Protein AF-A0A3D1UMU1-F1 (afdb_monomer_lite)

Secondary structure (DSSP, 8-state):
-HHHHHHHHHHH----HHHHHHHTT-S-HHHHHHHHHHHHSS-HHHHHHH--

pLDDT: mean 73.18, std 9.52, range [54.12, 85.06]

Sequence (52 aa):
MKLQSAAAPLLHSNSKVSCIAAALKFRNPAYFCEIFKKHFGATPLQYRHRKQ

Foldseek 3Di:
DLLVVLLVCLQVPPDDLVVSCVVSVNPDSVVVQVVNCVVVVHGSVVSNVVND

Structure (mmCIF, N/CA/C/O backbone):
data_AF-A0A3D1UMU1-F1
#
_en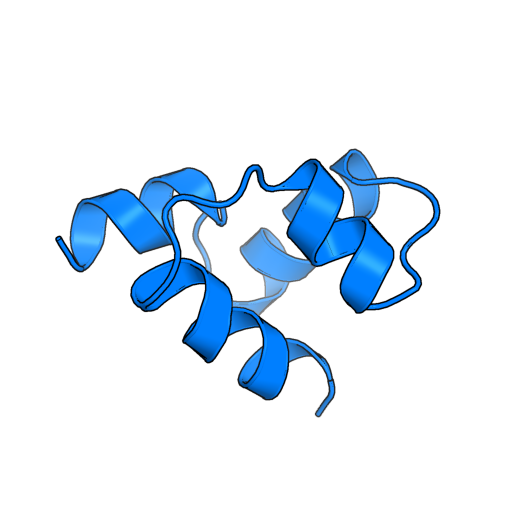try.id   AF-A0A3D1UMU1-F1
#
loop_
_atom_site.group_PDB
_atom_site.id
_atom_site.type_symbol
_atom_site.label_atom_id
_atom_site.label_alt_id
_atom_site.label_comp_id
_atom_site.label_asym_id
_atom_site.label_entity_id
_atom_site.label_seq_id
_atom_site.pdbx_PDB_ins_code
_atom_site.Cartn_x
_atom_site.Cartn_y
_atom_site.Cartn_z
_atom_site.occupancy
_atom_site.B_iso_or_equiv
_atom_site.auth_seq_id
_atom_site.auth_comp_id
_atom_site.auth_asym_id
_atom_site.auth_atom_id
_atom_site.pdbx_PDB_model_num
ATOM 1 N N . MET A 1 1 ? 6.523 11.944 4.332 1.00 54.12 1 MET A N 1
ATOM 2 C CA . MET A 1 1 ? 5.787 10.720 4.743 1.00 54.12 1 MET A CA 1
ATOM 3 C C . MET A 1 1 ? 5.830 9.701 3.601 1.00 54.12 1 MET A C 1
ATOM 5 O O . MET A 1 1 ? 5.368 10.033 2.520 1.00 54.12 1 MET A O 1
ATOM 9 N N . LYS A 1 2 ? 6.384 8.489 3.794 1.00 55.84 2 LYS A N 1
ATOM 10 C CA . LYS A 1 2 ? 6.577 7.471 2.723 1.00 55.84 2 LYS A CA 1
ATOM 11 C C . LYS A 1 2 ? 5.289 7.095 1.956 1.00 55.84 2 LYS A C 1
ATOM 13 O O . LYS A 1 2 ? 5.359 6.689 0.805 1.00 55.84 2 LYS A O 1
ATOM 18 N N . LEU A 1 3 ? 4.120 7.269 2.578 1.00 61.78 3 LEU A N 1
ATOM 19 C CA . LEU A 1 3 ? 2.804 6.985 1.991 1.00 61.78 3 LEU A CA 1
ATOM 20 C C . LEU A 1 3 ? 2.372 7.974 0.896 1.00 61.78 3 LEU A C 1
ATOM 22 O O . LEU A 1 3 ? 1.667 7.571 -0.022 1.00 61.78 3 LEU A O 1
ATOM 26 N N . GLN A 1 4 ? 2.812 9.236 0.936 1.00 61.97 4 GLN A N 1
ATOM 27 C CA . GLN A 1 4 ? 2.472 10.199 -0.123 1.00 61.97 4 GLN A CA 1
ATOM 28 C C . GLN A 1 4 ? 3.194 9.866 -1.437 1.00 61.97 4 GLN A C 1
ATOM 30 O O . GLN A 1 4 ? 2.587 9.911 -2.502 1.00 61.97 4 GLN A O 1
ATOM 35 N N . SER A 1 5 ? 4.451 9.414 -1.363 1.00 62.78 5 SER A N 1
ATOM 36 C CA . SER A 1 5 ? 5.197 8.930 -2.533 1.00 62.78 5 SER A CA 1
ATOM 37 C C . SER A 1 5 ? 4.658 7.609 -3.089 1.00 62.78 5 SER A C 1
ATOM 39 O O . SER A 1 5 ? 4.944 7.292 -4.234 1.00 62.78 5 SER A O 1
ATOM 41 N N . ALA A 1 6 ? 3.877 6.847 -2.311 1.00 61.81 6 ALA A N 1
ATOM 42 C CA . ALA A 1 6 ? 3.209 5.623 -2.762 1.00 61.81 6 ALA A CA 1
ATOM 43 C C . ALA A 1 6 ? 1.967 5.901 -3.622 1.00 61.81 6 ALA A C 1
ATOM 45 O O . ALA A 1 6 ? 1.633 5.110 -4.502 1.00 61.81 6 ALA A O 1
ATOM 46 N N . ALA A 1 7 ? 1.282 7.021 -3.372 1.00 61.56 7 ALA A N 1
ATOM 47 C CA . ALA A 1 7 ? 0.054 7.386 -4.073 1.00 61.56 7 ALA A CA 1
ATOM 48 C C . ALA A 1 7 ? 0.307 7.804 -5.534 1.00 61.56 7 ALA A C 1
ATOM 50 O O . ALA A 1 7 ? -0.510 7.509 -6.401 1.00 61.56 7 ALA A O 1
ATOM 51 N N . ALA A 1 8 ? 1.456 8.425 -5.825 1.00 63.88 8 ALA A N 1
ATOM 52 C CA . ALA A 1 8 ? 1.836 8.835 -7.179 1.00 63.88 8 ALA A CA 1
ATOM 53 C C . ALA A 1 8 ? 2.007 7.653 -8.168 1.00 63.88 8 ALA A C 1
ATOM 55 O O . ALA A 1 8 ? 1.351 7.661 -9.210 1.00 63.88 8 ALA A O 1
ATOM 56 N N . PRO A 1 9 ? 2.793 6.594 -7.870 1.00 60.09 9 PRO A N 1
ATOM 57 C CA . PRO A 1 9 ? 2.900 5.427 -8.745 1.00 60.09 9 PRO A CA 1
ATOM 58 C C . PRO A 1 9 ? 1.625 4.575 -8.767 1.00 60.09 9 PRO A C 1
ATOM 60 O O . PRO A 1 9 ? 1.376 3.920 -9.772 1.00 60.09 9 PRO A O 1
ATOM 63 N N . LEU A 1 10 ? 0.795 4.602 -7.714 1.00 63.41 10 LEU A N 1
ATOM 64 C CA . LEU A 1 10 ? -0.533 3.966 -7.728 1.00 63.41 10 LEU A CA 1
ATOM 65 C C . LEU A 1 10 ? -1.480 4.587 -8.763 1.00 63.41 10 LEU A C 1
ATOM 67 O O . LEU A 1 10 ? -2.342 3.884 -9.287 1.00 63.41 10 LEU A O 1
ATOM 71 N N . LEU A 1 11 ? -1.327 5.886 -9.034 1.00 57.53 11 LEU A N 1
ATOM 72 C CA . LEU A 1 11 ? -2.133 6.621 -10.006 1.00 57.53 11 LEU A CA 1
ATOM 73 C C . LEU A 1 11 ? -1.564 6.534 -11.427 1.00 57.53 11 LEU A C 1
ATOM 75 O O . LEU A 1 11 ? -2.317 6.397 -12.382 1.00 57.53 11 LEU A O 1
ATOM 79 N N . HIS A 1 12 ? -0.239 6.628 -11.564 1.00 56.75 12 HIS A N 1
ATOM 80 C CA . HIS A 1 12 ? 0.428 6.702 -12.868 1.00 56.75 12 HIS A CA 1
ATOM 81 C C . HIS A 1 12 ? 0.851 5.345 -13.438 1.00 56.75 12 HIS A C 1
ATOM 83 O O . HIS A 1 12 ? 1.201 5.263 -14.613 1.00 56.75 12 HIS A O 1
ATOM 89 N N . SER A 1 13 ? 0.854 4.274 -12.641 1.00 58.25 13 SER A N 1
ATOM 90 C CA . SER A 1 13 ? 1.303 2.961 -13.096 1.00 58.25 13 SER A CA 1
ATOM 91 C C . SER A 1 13 ? 0.223 1.909 -12.889 1.00 58.25 13 SER A C 1
ATOM 93 O O . SER A 1 13 ? -0.319 1.740 -11.799 1.00 58.25 13 SER A O 1
ATOM 95 N N . ASN A 1 14 ? -0.020 1.099 -13.920 1.00 64.62 14 ASN A N 1
ATOM 96 C CA . ASN A 1 14 ? -0.870 -0.094 -13.841 1.00 64.62 14 ASN A CA 1
ATOM 97 C C . ASN A 1 14 ? -0.225 -1.237 -13.018 1.00 64.62 14 ASN A C 1
ATOM 99 O O . ASN A 1 14 ? -0.654 -2.389 -13.077 1.00 64.62 14 ASN A O 1
ATOM 103 N N . SER A 1 15 ? 0.828 -0.923 -12.260 1.00 68.56 15 SER A N 1
ATOM 104 C CA . SER A 1 15 ? 1.595 -1.854 -11.444 1.00 68.56 15 SER A CA 1
ATOM 105 C C . SER A 1 15 ? 0.738 -2.483 -10.349 1.00 68.56 15 SER A C 1
ATOM 107 O O . SER A 1 15 ? -0.086 -1.832 -9.704 1.00 68.56 15 SER A O 1
ATOM 109 N N . LYS A 1 16 ? 0.959 -3.778 -10.108 1.00 73.44 16 LYS A N 1
ATOM 110 C CA . LYS A 1 16 ? 0.279 -4.517 -9.041 1.00 73.44 16 LYS A CA 1
ATOM 111 C C . LYS A 1 16 ? 0.629 -3.918 -7.677 1.00 73.44 16 LYS A C 1
ATOM 113 O O . LYS A 1 16 ? 1.767 -3.521 -7.431 1.00 73.44 16 LYS A O 1
ATOM 118 N N . VAL A 1 17 ? -0.334 -3.945 -6.756 1.00 75.88 17 VAL A N 1
ATOM 119 C CA . VAL A 1 17 ? -0.165 -3.481 -5.365 1.00 75.88 17 VAL A CA 1
ATOM 120 C C . VAL A 1 17 ? 1.040 -4.145 -4.681 1.00 75.88 17 VAL A C 1
ATOM 122 O O . VAL A 1 17 ? 1.732 -3.503 -3.89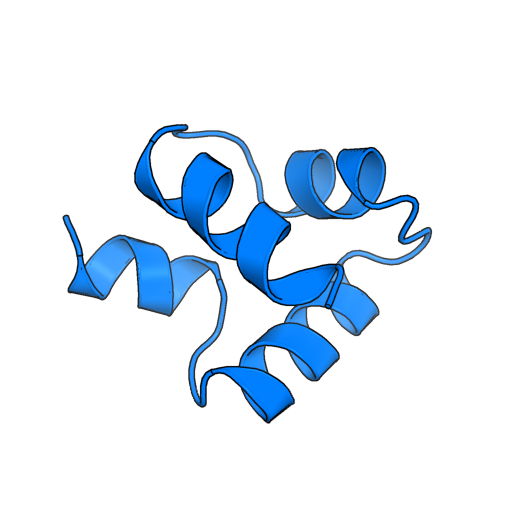8 1.00 75.88 17 VAL A O 1
ATOM 125 N N . SER A 1 18 ? 1.346 -5.399 -5.028 1.00 76.44 18 SER A N 1
ATOM 126 C CA . SER A 1 18 ? 2.535 -6.121 -4.561 1.00 76.44 18 SER A CA 1
ATOM 127 C C . SER A 1 18 ? 3.856 -5.471 -4.986 1.00 76.44 18 SER A C 1
ATOM 129 O O . SER A 1 18 ? 4.757 -5.361 -4.160 1.00 76.44 18 SER A O 1
ATOM 131 N N . CYS A 1 19 ? 3.976 -4.990 -6.228 1.00 77.56 19 CYS A N 1
ATOM 132 C CA . CYS A 1 19 ? 5.166 -4.269 -6.697 1.00 77.56 19 CYS A CA 1
ATOM 133 C C . CYS A 1 19 ? 5.344 -2.942 -5.958 1.00 77.56 19 CYS A C 1
ATOM 135 O O . CYS A 1 19 ? 6.460 -2.568 -5.616 1.00 77.56 19 CYS A O 1
ATOM 137 N N . ILE A 1 20 ? 4.243 -2.248 -5.674 1.00 77.44 20 ILE A N 1
ATOM 138 C CA . ILE A 1 20 ? 4.260 -0.958 -4.976 1.00 77.44 20 ILE A CA 1
ATOM 139 C C . ILE A 1 20 ? 4.640 -1.161 -3.506 1.00 77.44 20 ILE A C 1
ATOM 141 O O . ILE A 1 20 ? 5.491 -0.445 -2.981 1.00 77.44 20 ILE A O 1
ATOM 145 N N . ALA A 1 21 ? 4.087 -2.193 -2.863 1.00 79.62 21 ALA A N 1
ATOM 146 C CA . ALA A 1 21 ? 4.500 -2.614 -1.530 1.00 79.62 21 ALA A CA 1
ATOM 147 C C . ALA A 1 21 ? 6.002 -2.958 -1.493 1.00 79.62 21 ALA A C 1
ATOM 149 O O . ALA A 1 21 ? 6.719 -2.452 -0.628 1.00 79.62 21 ALA A O 1
ATOM 150 N N . ALA A 1 22 ? 6.495 -3.728 -2.469 1.00 79.94 22 ALA A N 1
ATOM 151 C CA . ALA A 1 22 ? 7.910 -4.081 -2.579 1.00 79.94 22 ALA A CA 1
ATOM 152 C C . ALA A 1 22 ? 8.814 -2.850 -2.783 1.00 79.94 22 ALA A C 1
ATOM 154 O O . ALA A 1 22 ? 9.829 -2.715 -2.100 1.00 79.94 22 ALA A O 1
ATOM 155 N N . ALA A 1 23 ? 8.418 -1.911 -3.649 1.00 77.00 23 ALA A N 1
ATOM 156 C CA . ALA A 1 23 ? 9.144 -0.660 -3.891 1.00 77.00 23 ALA A CA 1
ATOM 157 C C . ALA A 1 23 ? 9.258 0.206 -2.625 1.00 77.00 23 ALA A C 1
ATOM 159 O O . ALA A 1 23 ? 10.267 0.868 -2.389 1.00 77.00 23 ALA A O 1
ATOM 160 N N . LEU A 1 24 ? 8.243 0.153 -1.764 1.00 75.00 24 LEU A N 1
ATOM 161 C CA . LEU A 1 24 ? 8.201 0.854 -0.480 1.00 75.00 24 LEU A CA 1
ATOM 162 C C . LEU A 1 24 ? 8.865 0.070 0.662 1.00 75.00 24 LEU A C 1
ATOM 164 O O . LEU A 1 24 ? 8.786 0.486 1.820 1.00 75.00 24 LEU A O 1
ATOM 168 N N . LYS A 1 25 ? 9.524 -1.052 0.346 1.00 78.25 25 LYS A N 1
ATOM 169 C CA . LYS A 1 25 ? 10.138 -1.987 1.297 1.00 78.25 25 LYS A CA 1
ATOM 170 C C . LYS A 1 25 ? 9.154 -2.593 2.306 1.00 78.25 25 LYS A C 1
ATOM 172 O O . LYS A 1 25 ? 9.566 -3.047 3.375 1.00 78.25 25 LYS A O 1
ATOM 177 N N . PHE A 1 26 ? 7.865 -2.659 1.973 1.00 78.06 26 PHE A N 1
ATOM 178 C CA . PHE A 1 26 ? 6.920 -3.475 2.728 1.00 78.06 26 PHE A CA 1
ATOM 179 C C . PHE A 1 26 ? 7.109 -4.939 2.343 1.00 78.06 26 PHE A C 1
ATOM 181 O O . PHE A 1 26 ? 6.889 -5.327 1.198 1.00 78.06 26 PHE A O 1
ATOM 188 N N . ARG A 1 27 ? 7.484 -5.769 3.323 1.00 75.62 27 ARG A N 1
ATOM 189 C CA . ARG A 1 27 ? 7.563 -7.227 3.135 1.00 75.62 27 ARG A CA 1
ATOM 190 C C . ARG A 1 27 ? 6.201 -7.862 2.890 1.00 75.62 27 ARG A C 1
ATOM 192 O O . ARG A 1 27 ? 6.138 -8.894 2.238 1.00 75.62 27 ARG A O 1
ATOM 199 N N . ASN A 1 28 ? 5.132 -7.259 3.417 1.00 80.44 28 ASN A N 1
ATOM 200 C CA . ASN A 1 28 ? 3.795 -7.821 3.319 1.00 80.44 28 ASN A CA 1
ATOM 201 C C . ASN A 1 28 ? 2.829 -6.850 2.612 1.00 80.44 28 ASN A C 1
ATOM 203 O O . ASN A 1 28 ? 2.520 -5.790 3.167 1.00 80.44 28 ASN A O 1
ATOM 207 N N . PRO A 1 29 ? 2.320 -7.187 1.412 1.00 77.56 29 PRO A N 1
ATOM 208 C CA . PRO A 1 29 ? 1.372 -6.340 0.691 1.00 77.56 29 PRO A CA 1
ATOM 209 C C . PRO A 1 29 ? 0.023 -6.208 1.411 1.00 77.56 29 PRO A C 1
ATOM 211 O O . PRO A 1 29 ? -0.626 -5.172 1.284 1.00 77.56 29 PRO A O 1
ATOM 214 N N . ALA A 1 30 ? -0.381 -7.203 2.210 1.00 81.38 30 ALA A N 1
ATOM 215 C CA . ALA A 1 30 ? -1.582 -7.111 3.043 1.00 81.38 30 ALA A CA 1
ATOM 216 C C . ALA A 1 30 ? -1.459 -5.986 4.086 1.00 81.38 30 ALA A C 1
ATOM 218 O O . ALA A 1 30 ? -2.335 -5.130 4.184 1.00 81.38 30 ALA A O 1
ATOM 219 N N . TYR A 1 31 ? -0.312 -5.915 4.767 1.00 83.25 31 TYR A N 1
ATOM 220 C CA . TYR A 1 31 ? -0.013 -4.858 5.734 1.00 83.25 31 TYR A CA 1
ATOM 221 C C . TYR A 1 31 ? 0.052 -3.474 5.071 1.00 83.25 31 TYR A C 1
ATOM 223 O O . TYR A 1 31 ? -0.463 -2.491 5.602 1.00 83.25 31 TYR A O 1
ATOM 231 N N . PHE A 1 32 ? 0.621 -3.396 3.863 1.00 82.38 32 PHE A N 1
ATOM 232 C CA . PHE A 1 32 ? 0.583 -2.171 3.065 1.00 82.38 32 PHE A CA 1
ATOM 233 C C . PHE A 1 32 ? -0.856 -1.732 2.763 1.00 82.38 32 PHE A C 1
ATOM 235 O O . PHE A 1 32 ? -1.179 -0.563 2.958 1.00 82.38 32 PHE A O 1
ATOM 242 N N . CYS A 1 33 ? -1.728 -2.649 2.333 1.00 80.31 33 CYS A N 1
ATOM 243 C CA . CYS A 1 33 ? -3.139 -2.351 2.082 1.00 80.31 33 CYS A CA 1
ATOM 244 C C . CYS A 1 33 ? -3.858 -1.830 3.329 1.00 80.31 33 CYS A C 1
ATOM 246 O O . CYS A 1 33 ? -4.621 -0.871 3.216 1.00 80.31 33 CYS A O 1
ATOM 248 N N . GLU A 1 34 ? -3.619 -2.426 4.499 1.00 85.06 34 GLU A N 1
ATOM 249 C CA . GLU A 1 34 ? -4.212 -1.968 5.760 1.00 85.06 34 GLU A CA 1
ATOM 250 C C . GLU A 1 34 ? -3.753 -0.560 6.130 1.00 85.06 34 GLU A C 1
ATOM 252 O O . GLU A 1 34 ? -4.585 0.304 6.410 1.00 85.06 34 GLU A O 1
ATOM 257 N N . ILE A 1 35 ? -2.445 -0.292 6.067 1.00 84.38 35 ILE A N 1
ATOM 258 C CA . ILE A 1 35 ? -1.903 1.043 6.343 1.00 84.38 35 ILE A CA 1
ATOM 259 C C . ILE A 1 35 ? -2.428 2.054 5.324 1.00 84.38 35 ILE A C 1
ATOM 261 O O . ILE A 1 35 ? -2.833 3.153 5.700 1.00 84.38 35 ILE A O 1
ATOM 265 N N . PHE A 1 36 ? -2.447 1.693 4.042 1.00 82.69 36 PHE A N 1
ATOM 266 C CA . PHE A 1 36 ? -2.928 2.567 2.980 1.00 82.69 36 PHE A CA 1
ATOM 267 C C . PHE A 1 36 ? -4.410 2.894 3.178 1.00 82.69 36 PHE A C 1
ATOM 269 O O . PHE A 1 36 ? -4.788 4.061 3.136 1.00 82.69 36 PHE A O 1
ATOM 276 N N . LYS A 1 37 ? -5.236 1.894 3.501 1.00 84.69 37 LYS A N 1
ATOM 277 C CA . LYS A 1 37 ? -6.652 2.092 3.826 1.00 84.69 37 LYS A CA 1
ATOM 278 C C . LYS A 1 37 ? -6.836 2.932 5.089 1.00 84.69 37 LYS A C 1
ATOM 280 O O . LYS A 1 37 ? -7.716 3.782 5.110 1.00 84.69 37 LYS A O 1
ATOM 285 N N . LYS A 1 38 ? -6.000 2.756 6.114 1.00 85.06 38 LY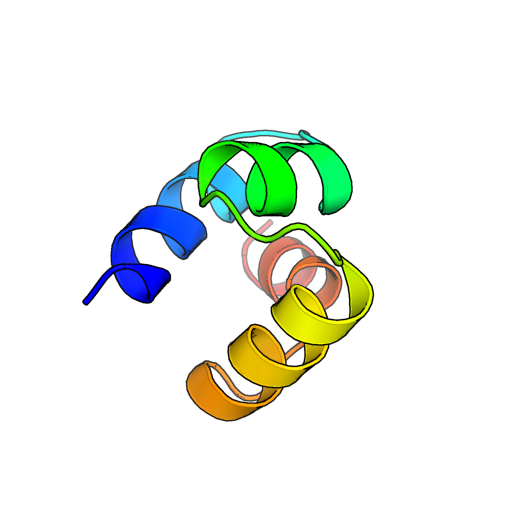S A N 1
ATOM 286 C CA . LYS A 1 38 ? -6.039 3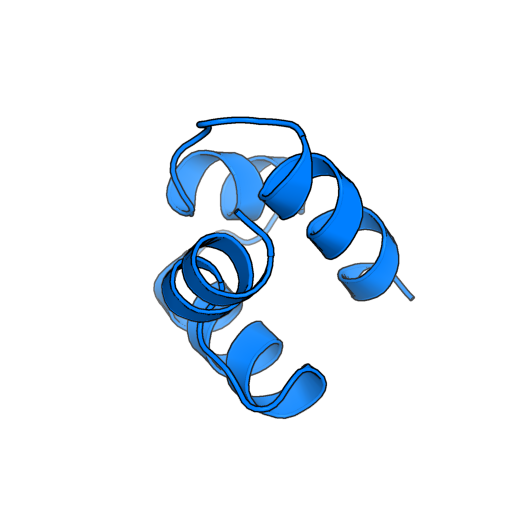.570 7.339 1.00 85.06 38 LYS A CA 1
ATOM 287 C C . LYS A 1 38 ? -5.644 5.027 7.082 1.00 85.06 38 LYS A C 1
ATOM 289 O O . LYS A 1 38 ? -6.168 5.919 7.736 1.00 85.06 38 LYS A O 1
ATOM 294 N N . HIS A 1 39 ? -4.735 5.268 6.140 1.00 83.94 39 HIS A N 1
ATOM 295 C CA . HIS A 1 39 ? -4.229 6.606 5.835 1.00 83.94 39 HIS A CA 1
ATOM 296 C C . HIS A 1 39 ? -5.092 7.363 4.814 1.00 83.94 39 HIS A C 1
ATOM 298 O O . HIS A 1 39 ? -5.312 8.558 4.969 1.00 83.94 39 HIS A O 1
ATOM 304 N N . PHE A 1 40 ? -5.587 6.673 3.782 1.00 80.44 40 PHE A N 1
ATOM 305 C CA . PHE A 1 40 ? -6.348 7.256 2.667 1.00 80.44 40 PHE A CA 1
ATOM 306 C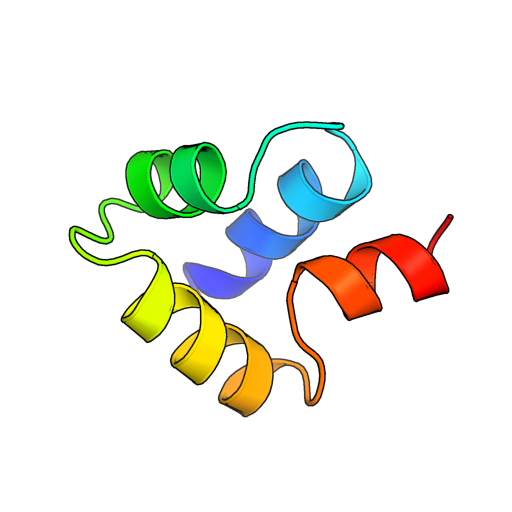 C . PHE A 1 40 ? -7.850 6.932 2.704 1.00 80.44 40 PHE A C 1
ATOM 308 O O . PHE A 1 40 ? -8.598 7.395 1.846 1.00 80.44 40 PHE A O 1
ATOM 315 N N . GLY A 1 41 ? -8.309 6.101 3.642 1.00 83.94 41 GLY A N 1
ATOM 316 C CA . GLY A 1 41 ? -9.710 5.676 3.764 1.00 83.94 41 GLY A CA 1
ATOM 317 C C . GLY A 1 41 ? -10.176 4.654 2.718 1.00 83.94 41 GLY A C 1
ATOM 318 O O . GLY A 1 41 ? -11.294 4.151 2.804 1.00 83.94 41 GLY A O 1
ATOM 319 N N . ALA A 1 42 ? -9.340 4.311 1.736 1.00 82.31 42 ALA A N 1
ATOM 320 C CA . ALA A 1 42 ? -9.669 3.400 0.642 1.00 82.31 42 ALA A CA 1
ATOM 321 C C . ALA A 1 42 ? -8.502 2.452 0.351 1.00 82.31 42 ALA A C 1
ATOM 323 O O . ALA A 1 42 ? -7.346 2.785 0.601 1.00 82.31 42 ALA A O 1
ATOM 324 N N . THR A 1 43 ? -8.783 1.261 -0.183 1.00 81.69 43 THR A N 1
ATOM 325 C CA . THR A 1 43 ? -7.711 0.352 -0.619 1.00 81.69 43 THR A CA 1
ATOM 326 C C . THR A 1 43 ? -6.971 0.951 -1.819 1.00 81.69 43 THR A C 1
ATOM 328 O O . THR A 1 43 ? -7.584 1.684 -2.593 1.00 81.69 43 THR A O 1
ATOM 331 N N . PRO A 1 44 ? -5.684 0.628 -2.035 1.00 77.56 44 PRO A N 1
ATOM 332 C CA . PRO A 1 44 ? -4.929 1.136 -3.185 1.00 77.56 44 PRO A CA 1
ATOM 333 C C . PRO A 1 44 ? -5.624 0.844 -4.527 1.00 77.56 44 PRO A C 1
ATOM 335 O O . PRO A 1 44 ? -5.609 1.676 -5.428 1.00 77.56 44 PRO A O 1
ATOM 338 N N . LEU A 1 45 ? -6.312 -0.300 -4.628 1.00 76.12 45 LEU A N 1
ATOM 339 C CA . LEU A 1 45 ? -7.110 -0.666 -5.798 1.00 76.12 45 LEU A CA 1
ATOM 340 C C . LEU A 1 45 ? -8.342 0.240 -5.975 1.00 76.12 45 LEU A C 1
ATOM 342 O O . LEU A 1 45 ? -8.589 0.720 -7.077 1.00 76.12 45 LEU A O 1
ATOM 346 N N . GLN A 1 46 ? -9.089 0.514 -4.897 1.00 78.12 46 GLN A N 1
ATOM 347 C CA . GLN A 1 46 ? -10.222 1.448 -4.939 1.00 78.12 46 GLN A CA 1
ATOM 348 C C . GLN A 1 46 ? -9.771 2.884 -5.211 1.00 78.12 46 GLN A C 1
ATOM 350 O O . GLN A 1 46 ? -10.436 3.607 -5.944 1.00 78.12 46 GLN A O 1
ATOM 355 N N . TYR A 1 47 ? -8.642 3.297 -4.635 1.00 79.31 47 TYR A N 1
ATOM 356 C CA . TYR A 1 47 ? -8.068 4.620 -4.851 1.00 79.31 47 TYR A CA 1
ATOM 357 C C . TYR A 1 47 ?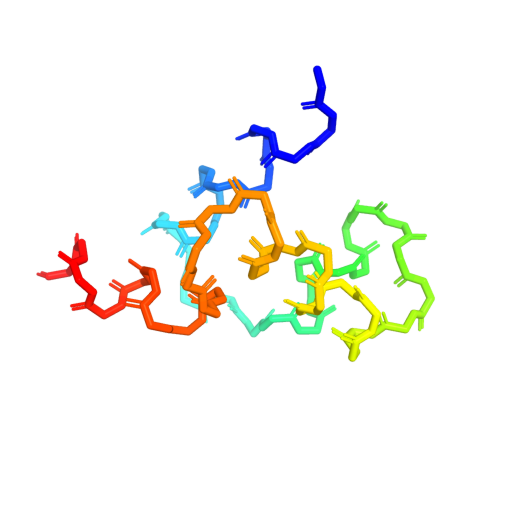 -7.691 4.825 -6.322 1.00 79.31 47 TYR A C 1
ATOM 359 O O . TYR A 1 47 ? -7.992 5.875 -6.881 1.00 79.31 47 TYR A O 1
ATOM 367 N N . ARG A 1 48 ? -7.131 3.791 -6.970 1.00 76.12 48 ARG A N 1
ATOM 368 C CA . ARG A 1 48 ? -6.882 3.776 -8.417 1.00 76.12 48 ARG A CA 1
ATOM 369 C C . ARG A 1 48 ? -8.181 3.900 -9.215 1.00 76.12 48 ARG A C 1
ATOM 371 O O . ARG A 1 48 ? -8.270 4.752 -10.082 1.00 76.12 48 ARG A O 1
ATOM 378 N N . HIS A 1 49 ? -9.200 3.113 -8.872 1.00 73.38 49 HIS A N 1
ATOM 379 C CA . HIS A 1 49 ? -10.481 3.102 -9.589 1.00 73.38 49 HIS A CA 1
ATOM 380 C C . HIS A 1 49 ? -11.287 4.406 -9.446 1.00 73.38 49 HIS A C 1
ATOM 382 O O . HIS A 1 49 ? -12.078 4.730 -10.316 1.00 73.38 49 HIS A O 1
ATOM 388 N N . ARG A 1 50 ? -11.101 5.165 -8.357 1.00 71.50 50 ARG A N 1
ATOM 389 C CA . ARG A 1 50 ? -11.750 6.477 -8.155 1.00 71.50 50 ARG A CA 1
ATOM 390 C C . ARG A 1 50 ? -11.080 7.631 -8.909 1.00 71.50 50 ARG A C 1
ATOM 392 O O . ARG A 1 50 ? -11.650 8.716 -8.964 1.00 71.50 50 ARG A O 1
ATOM 399 N N . LYS A 1 51 ? -9.845 7.442 -9.372 1.00 61.69 51 LYS A N 1
ATOM 400 C CA . LYS A 1 51 ? -8.998 8.472 -10.000 1.00 61.69 51 LYS A CA 1
ATOM 401 C C . LYS A 1 51 ? -8.671 8.153 -11.466 1.00 61.69 51 LYS A C 1
ATOM 403 O O . LYS A 1 51 ? -7.878 8.879 -12.060 1.00 61.69 51 LYS A O 1
ATOM 408 N N . GLN A 1 52 ? -9.245 7.077 -11.994 1.00 54.72 52 GLN A N 1
ATOM 409 C CA . GLN A 1 52 ? -9.193 6.665 -13.392 1.00 54.72 52 GLN A CA 1
ATOM 410 C C . GLN A 1 52 ? -10.468 7.137 -14.088 1.00 54.72 52 GLN A C 1
ATOM 412 O O . GLN A 1 52 ? -10.356 7.537 -15.264 1.00 54.72 52 GLN A O 1
#

Radius of gyration: 9.7 Å; chains: 1; bounding box: 22×18×21 Å